Protein 2QG1 (pdb70)

GO terms:
  GO:0005515 protein binding (F, IPI)
  GO:0005737 cytoplasm (C, IDA)
  GO:0016327 apicolateral plasma membrane (C, IDA)

Secondary structure (DSSP, 8-state):
-EEEEEEE--TTS--SEEEE--SSS-S-EEEEE-TTSHHHHHT---TTPEEEEETTEE-TT--HHHHHHHHHH--SEEEEEEE------

Organism: Homo sapiens (NCBI:txid9606)

Radius of gyration: 12.21 Å; Cα contacts (8 Å, |Δi|>4): 203; chains: 1; bounding box: 31×25×30 Å

InterPro domains:
  IPR001478 PDZ domain [PF00595] (142-220)
  IPR001478 PDZ domain [PF00595] (263-333)
  IPR001478 PDZ domain [PF00595] (379-459)
  IPR001478 PDZ domain [PF00595] (560-629)
  IPR001478 PDZ domain [PF00595] (701-783)
  IPR001478 PDZ domain [PF00595] (1009-1076)
  IPR001478 PDZ domain [PF00595] (1156-1235)
  IPR001478 PDZ domain [PF00595] (1351-1427)
  IPR001478 PDZ domain [PF00595] (1486-1560)
  IPR001478 PDZ domain [PF00595] (1630-1708)
  IPR001478 PDZ domain [PF00595] (1726-1803)
  IPR001478 PDZ domain [PF00595] (1863-1944)
  IPR001478 PDZ domain [PF00595] (1988-2068)
  IPR001478 PDZ domain [PS50106] (137-224)
  IPR001478 PDZ domain [PS50106] (257-337)
  IPR001478 PDZ domain [PS50106] (377-463)
  IPR001478 PDZ domain [PS50106] (553-634)
  IPR001478 PDZ domain [PS50106] (700-776)
  IPR001478 PDZ domain [PS50106] (1008-1076)
  IPR001478 PDZ domain [PS50106] (1151-1239)

Solvent-accessible surface area: 5502 Å² total; per-residue (Å²): 133,88,61,83,0,31,2,74,33,124,134,95,58,49,13,14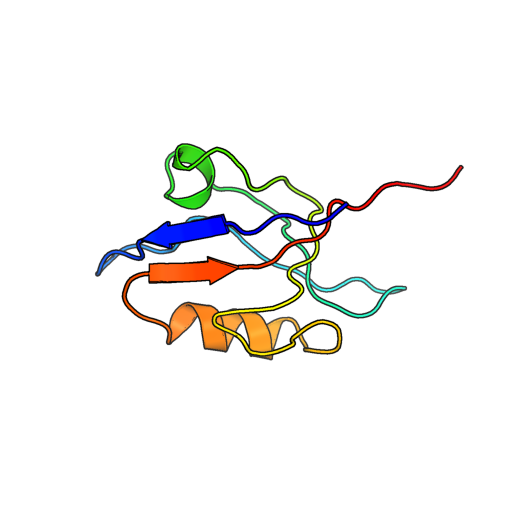,32,47,19,64,27,90,216,134,84,84,7,0,7,2,45,73,37,77,118,72,19,39,1,62,86,50,61,102,12,106,138,29,3,23,0,28,52,2,77,59,101,80,8,119,125,28,80,80,93,51,1,28,51,52,11,166,105,16,154,40,77,0,51,0,39,0,7,70,77,90,122,212,196

CATH classification: 2.30.42.10

Nearest PDB structures (foldseek):
  2qg1-assembly1_A  TM=1.011E+00 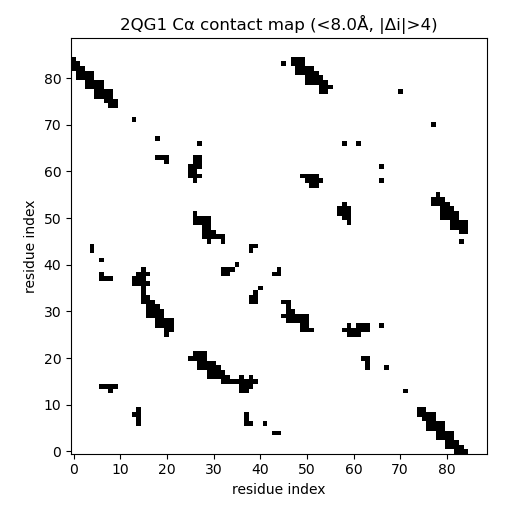 e=9.650E-17  Homo sapiens
  6ird-assembly1_C  TM=9.613E-01  e=6.323E-11  Homo sapiens
  5e1y-assembly1_A  TM=9.464E-01  e=3.951E-08  Homo sapiens
  3vqg-assembly1_A  TM=9.442E-01  e=1.112E-07  Mus musculus
  6bjo-assembly1_B  TM=9.139E-01  e=5.869E-06  Homo sapiens

Structure (mmCIF, N/CA/C/O backbone):
data_2QG1
#
_entry.id   2QG1
#
_cell.length_a   33.409
_cell.length_b   36.919
_cell.length_c   63.609
_cell.angle_alpha   90.00
_cell.angle_beta   90.00
_cell.angle_gamma   90.00
#
_symmetry.space_group_name_H-M   'P 21 21 21'
#
loop_
_entity.id
_entity.type
_entity.pdbx_description
1 polymer 'Multiple PDZ domain protein'
2 non-polymer 1,2-ETHANEDIOL
3 water water
#
loop_
_atom_site.group_PDB
_atom_site.id
_atom_site.type_symbol
_atom_site.label_atom_id
_atom_site.label_alt_id
_atom_site.label_comp_id
_atom_site.label_asym_id
_atom_site.label_entity_id
_atom_site.label_seq_id
_atom_site.pdbx_PDB_ins_code
_atom_site.Cartn_x
_atom_site.Cartn_y
_atom_site.Cartn_z
_atom_site.occupancy
_atom_site.B_iso_or_equiv
_atom_site.auth_seq_id
_atom_site.auth_comp_id
_atom_site.auth_asym_id
_atom_site.auth_atom_id
_atom_site.pdbx_PDB_model_num
ATOM 1 N N . ASP A 1 4 ? 9.450 30.243 20.734 1.00 23.24 1722 ASP A N 1
ATOM 2 C CA . ASP A 1 4 ? 9.088 30.605 19.314 1.00 22.80 1722 ASP A CA 1
ATOM 3 C C . ASP A 1 4 ? 8.328 29.474 18.627 1.00 18.17 1722 ASP A C 1
ATOM 4 O O . ASP A 1 4 ? 8.910 28.482 18.254 1.00 23.96 1722 ASP A O 1
ATOM 9 N N . THR A 1 5 ? 7.058 29.710 18.374 1.00 21.57 1723 THR A N 1
ATOM 10 C CA . THR A 1 5 ? 6.095 28.678 18.059 1.00 16.85 1723 THR A CA 1
ATOM 11 C C . THR A 1 5 ? 5.320 29.093 16.814 1.00 17.82 1723 THR A C 1
ATOM 12 O O . THR A 1 5 ? 4.950 30.279 16.662 1.00 18.10 1723 THR A O 1
ATOM 16 N N . LEU A 1 6 ? 5.031 28.123 15.952 1.00 14.75 1724 LEU A N 1
ATOM 17 C CA . LEU A 1 6 ? 4.406 28.392 14.659 1.00 13.93 1724 LEU A CA 1
ATOM 18 C C . LEU A 1 6 ? 3.434 27.263 14.328 1.00 13.24 1724 LEU A C 1
ATOM 19 O O . LEU A 1 6 ? 3.684 26.119 14.681 1.00 15.82 1724 LEU A O 1
ATOM 24 N N . THR A 1 7 ? 2.342 27.586 13.652 1.00 14.37 1725 THR A N 1
ATOM 25 C CA . THR A 1 7 ? 1.483 26.550 13.085 1.00 11.56 1725 THR A CA 1
ATOM 26 C C . THR A 1 7 ? 1.826 26.359 11.617 1.00 15.27 1725 THR A C 1
ATOM 27 O O . THR A 1 7 ? 2.059 27.339 10.886 1.00 17.78 1725 THR A O 1
ATOM 31 N N . ILE A 1 8 ? 1.884 25.100 11.187 1.00 14.96 1726 ILE A N 1
ATOM 32 C CA . ILE A 1 8 ? 2.220 24.768 9.801 1.00 17.09 1726 ILE A CA 1
ATOM 33 C C . ILE A 1 8 ? 1.248 23.712 9.286 1.00 13.95 1726 ILE A C 1
ATOM 34 O O . ILE A 1 8 ? 1.079 22.702 9.923 1.00 19.99 1726 ILE A O 1
ATOM 39 N N . GLY A 1 9 ? 0.637 23.948 8.123 1.00 17.90 1727 GLY A N 1
ATOM 40 C CA . GLY A 1 9 ? -0.308 23.005 7.531 1.00 16.41 1727 GLY A CA 1
ATOM 41 C C . GLY A 1 9 ? 0.267 22.407 6.248 1.00 21.94 1727 GLY A C 1
ATOM 42 O O . GLY A 1 9 ? 0.504 23.130 5.273 1.00 26.76 1727 GLY A O 1
ATOM 43 N N . LEU A 1 10 ? 0.507 21.089 6.247 1.00 19.74 1728 LEU A N 1
ATOM 44 C CA . LEU A 1 10 ? 1.048 20.398 5.075 1.00 16.50 1728 LEU A CA 1
ATOM 45 C C . LEU A 1 10 ? -0.025 19.509 4.514 1.00 19.07 1728 LEU A C 1
ATOM 46 O O . LEU A 1 10 ? -0.630 18.752 5.250 1.00 23.16 1728 LEU A O 1
ATOM 51 N N . GLN A 1 11 ? -0.273 19.625 3.214 1.00 23.30 1729 GLN A N 1
ATOM 52 C CA . GLN A 1 11 ? -1.263 18.786 2.548 1.00 24.03 1729 GLN A CA 1
ATOM 53 C C . GLN A 1 11 ? -0.560 17.520 2.138 1.00 24.43 1729 GLN A C 1
ATOM 54 O O . GLN A 1 11 ? 0.291 17.530 1.226 1.00 28.19 1729 GLN A O 1
ATOM 58 N N . LYS A 1 12 ? -0.873 16.440 2.843 1.00 21.76 1730 LYS A N 1
ATOM 59 C CA . LYS A 1 12 ? -0.353 15.131 2.512 1.00 22.05 1730 LYS A CA 1
ATOM 60 C C . LYS A 1 12 ? -1.073 14.626 1.278 1.00 23.44 1730 LYS A C 1
ATOM 61 O O . LYS A 1 12 ? -2.307 14.707 1.204 1.00 23.56 1730 LYS A O 1
ATOM 67 N N . LYS A 1 13 ? -0.299 14.080 0.347 1.00 22.72 1731 LYS A N 1
ATOM 68 C CA A LYS A 1 13 ? -0.803 13.577 -0.937 0.70 24.06 1731 LYS A CA 1
ATOM 69 C CA B LYS A 1 13 ? -0.840 13.566 -0.909 0.30 23.60 1731 LYS A CA 1
ATOM 70 C C . LYS A 1 13 ? -0.612 12.063 -0.989 1.00 23.08 1731 LYS A C 1
ATOM 71 O O . LYS A 1 13 ? 0.417 11.572 -0.556 1.00 25.41 1731 LYS A O 1
ATOM 82 N N . PRO A 1 14 ? -1.590 11.324 -1.542 1.00 21.23 1732 PRO A N 1
ATOM 83 C CA . PRO A 1 14 ? -1.396 9.887 -1.697 1.00 23.73 1732 PRO A CA 1
ATOM 84 C C . PRO A 1 14 ? -0.159 9.520 -2.535 1.00 17.87 1732 PRO A C 1
ATOM 85 O O . PRO A 1 14 ? 0.169 10.220 -3.487 1.00 27.67 1732 PRO A O 1
ATOM 89 N N . GLY A 1 15 ? 0.528 8.457 -2.125 1.00 23.32 1733 GLY A N 1
ATOM 90 C CA . GLY A 1 15 ? 1.719 7.936 -2.795 1.00 25.60 1733 GLY A CA 1
ATOM 91 C C . GLY A 1 15 ? 3.028 8.634 -2.513 1.00 25.41 1733 GLY A C 1
ATOM 92 O O . GLY A 1 15 ? 4.065 8.248 -3.061 1.00 31.29 1733 GLY A O 1
ATOM 93 N N . LYS A 1 16 ? 2.984 9.670 -1.677 1.00 25.91 1734 LYS A N 1
ATOM 94 C CA . LYS A 1 16 ? 4.151 10.488 -1.339 1.00 29.99 1734 LYS A CA 1
ATOM 95 C C . LYS A 1 16 ? 4.134 10.768 0.146 1.00 27.51 1734 LYS A C 1
ATOM 96 O O . LYS A 1 16 ? 3.077 10.741 0.782 1.00 25.51 1734 LYS A O 1
ATOM 98 N N . GLY A 1 17 ? 5.311 11.051 0.691 1.00 26.60 1735 GLY A N 1
ATOM 99 C CA . GLY A 1 17 ? 5.425 11.412 2.099 1.00 23.87 1735 GLY A CA 1
ATOM 100 C C . GLY A 1 17 ? 5.299 12.912 2.270 1.00 22.39 1735 GLY A C 1
ATOM 101 O O . GLY A 1 17 ? 5.194 13.668 1.289 1.00 25.38 1735 GLY A O 1
ATOM 102 N N . LEU A 1 18 ? 5.341 13.352 3.521 1.00 22.05 1736 LEU A N 1
ATOM 103 C CA . LEU A 1 18 ? 5.431 14.779 3.798 1.00 19.72 1736 LEU A CA 1
ATOM 104 C C . LEU A 1 18 ? 6.805 15.391 3.453 1.00 18.47 1736 LEU A C 1
ATOM 105 O O . LEU A 1 18 ? 6.943 16.620 3.466 1.00 20.31 1736 LEU A O 1
ATOM 110 N N . GLY A 1 19 ? 7.828 14.557 3.232 1.00 18.60 1737 GLY A N 1
ATOM 111 C CA . GLY A 1 19 ? 9.162 15.047 2.899 1.00 21.11 1737 GLY A CA 1
ATOM 112 C C . GLY A 1 19 ? 10.003 15.529 4.064 1.00 19.26 1737 GLY A C 1
ATOM 113 O O . GLY A 1 19 ? 10.723 16.536 3.963 1.00 19.98 1737 GLY A O 1
ATOM 114 N N . LEU A 1 20 ? 9.948 14.815 5.181 1.00 19.23 1738 LEU A N 1
ATOM 115 C CA . LEU A 1 20 ? 10.812 15.178 6.321 1.00 16.55 1738 LEU A CA 1
ATOM 116 C C . LEU A 1 20 ? 11.112 13.938 7.097 1.00 16.79 1738 LEU A C 1
ATOM 117 O O . LEU A 1 20 ? 10.395 12.942 6.960 1.00 17.30 1738 LEU A O 1
ATOM 122 N N . SER A 1 21 ? 12.203 13.973 7.865 1.00 15.99 1739 SER A N 1
ATOM 123 C CA . SER A 1 21 ? 12.408 12.964 8.846 1.00 14.10 1739 SER A CA 1
ATOM 124 C C . SER A 1 21 ? 12.414 13.595 10.191 1.00 13.02 1739 SER A C 1
ATOM 125 O O . SER A 1 21 ? 12.709 14.787 10.338 1.00 16.42 1739 SER A O 1
ATOM 128 N N . ILE A 1 22 ? 12.167 12.754 11.164 1.00 11.35 1740 ILE A N 1
ATOM 129 C CA . ILE A 1 22 ? 12.093 13.143 12.553 1.00 9.75 1740 ILE A CA 1
ATOM 130 C C . ILE A 1 22 ? 12.929 12.219 13.422 1.00 12.46 1740 ILE A C 1
ATOM 131 O O . ILE A 1 22 ? 13.146 11.051 13.064 1.00 12.86 1740 ILE A O 1
ATOM 136 N N . VAL A 1 23 ? 13.404 12.754 14.562 1.00 11.80 1741 VAL A N 1
ATOM 137 C CA . VAL A 1 23 ? 14.311 12.028 15.448 1.00 11.14 1741 VAL A CA 1
ATOM 138 C C . VAL A 1 23 ? 14.134 12.503 16.877 1.00 11.94 1741 VAL A C 1
ATOM 139 O O . VAL A 1 23 ? 13.736 13.638 17.129 1.00 13.98 1741 VAL A O 1
ATOM 143 N N . GLY A 1 24 ? 14.380 11.605 1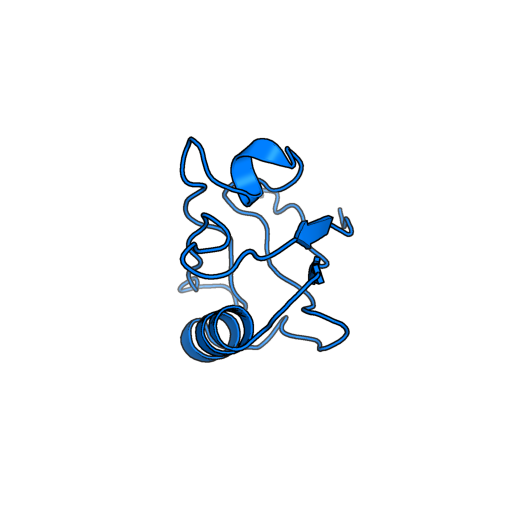7.807 1.00 12.04 1742 GLY A N 1
ATOM 144 C CA . GLY A 1 24 ? 14.536 11.945 19.234 1.00 12.09 1742 GLY A CA 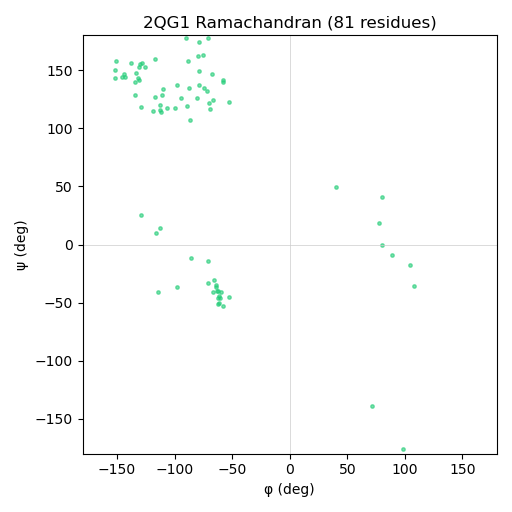1
ATOM 145 C C . GLY A 1 24 ? 15.914 12.507 19.536 1.00 15.58 1742 GLY A C 1
ATOM 146 O O . GLY A 1 24 ? 16.750 12.587 18.667 1.00 15.52 1742 GLY A O 1
ATOM 147 N N . LYS A 1 25 ? 16.124 12.948 20.773 1.00 15.75 1743 LYS A N 1
ATOM 148 C CA . LYS A 1 25 ? 17.428 13.400 21.262 1.00 16.83 1743 LYS A CA 1
ATOM 149 C C . LYS A 1 25 ? 17.769 12.631 22.521 1.00 13.74 1743 LYS A C 1
ATOM 150 O O . LYS A 1 25 ? 16.865 12.207 23.237 1.00 18.02 1743 LYS A O 1
ATOM 156 N N . ARG A 1 26 ? 19.068 12.472 22.789 1.00 18.53 1744 ARG A N 1
ATOM 157 C CA . ARG A 1 26 ? 19.520 11.764 23.977 1.00 16.46 1744 ARG A CA 1
ATOM 158 C C . ARG A 1 26 ? 19.291 12.524 25.281 1.00 19.26 1744 ARG A C 1
ATOM 159 O O . ARG A 1 26 ? 19.061 11.910 26.337 1.00 24.60 1744 ARG A O 1
ATOM 167 N N . ASN A 1 27 ? 19.374 13.850 25.235 1.00 19.34 1745 ASN A N 1
ATOM 168 C CA . ASN A 1 27 ? 19.318 14.671 26.464 1.00 21.28 1745 ASN A CA 1
ATOM 169 C C . ASN A 1 27 ? 18.112 15.616 26.547 1.00 25.44 1745 ASN A C 1
ATOM 170 O O . ASN A 1 27 ? 18.051 16.469 27.430 1.00 21.66 1745 ASN A O 1
ATOM 175 N N . ASP A 1 28 ? 17.148 15.466 25.646 1.00 20.34 1746 ASP A N 1
ATOM 176 C CA . ASP A 1 28 ? 15.910 16.222 25.723 1.00 20.07 1746 ASP A CA 1
ATOM 177 C C . ASP A 1 28 ? 14.789 15.328 25.213 1.00 21.81 1746 ASP A C 1
ATOM 178 O O . ASP A 1 28 ? 14.985 14.574 24.262 1.00 25.94 1746 ASP A O 1
ATOM 183 N N . THR A 1 29 ? 13.615 15.445 25.820 1.00 18.15 1747 THR A N 1
ATOM 184 C CA . THR A 1 29 ? 12.414 14.726 25.415 1.00 25.03 1747 THR A CA 1
ATOM 185 C C . THR A 1 29 ? 11.836 15.355 24.156 1.00 18.28 1747 THR A C 1
ATOM 186 O O . THR A 1 29 ? 12.185 16.492 23.826 1.00 21.06 1747 THR A O 1
ATOM 190 N N . GLY A 1 30 ? 10.957 14.622 23.479 1.00 19.04 1748 GLY A N 1
ATOM 191 C CA . GLY A 1 30 ? 10.350 15.118 22.248 1.00 19.99 1748 GLY A CA 1
ATOM 192 C C . GLY A 1 30 ? 10.973 14.622 20.957 1.00 14.35 1748 GLY A C 1
ATOM 193 O O . GLY A 1 30 ? 11.915 13.831 20.950 1.00 16.50 1748 GLY A O 1
ATOM 194 N N . VAL A 1 31 ? 10.459 15.149 19.858 1.00 12.37 1749 VAL A N 1
ATOM 195 C CA . VAL A 1 31 ? 10.752 14.695 18.509 1.00 11.06 1749 VAL A CA 1
ATOM 196 C C . VAL A 1 31 ? 10.999 15.940 17.703 1.00 12.46 1749 VAL A C 1
ATOM 197 O O . VAL A 1 31 ? 10.279 16.938 17.873 1.00 13.00 1749 VAL A O 1
ATOM 201 N N . PHE A 1 32 ? 12.003 15.857 16.829 1.00 12.59 1750 PHE A N 1
ATOM 202 C CA . PHE A 1 32 ? 12.575 17.007 16.163 1.00 8.54 1750 PHE A CA 1
ATOM 203 C C . PHE A 1 32 ? 12.730 16.717 14.699 1.00 9.93 1750 PHE A C 1
ATOM 204 O O . PHE A 1 32 ? 12.998 15.567 14.278 1.00 12.96 1750 PHE A O 1
ATOM 212 N N . VAL A 1 33 ? 12.591 17.776 13.910 1.00 11.41 1751 VAL A N 1
ATOM 213 C CA . VAL A 1 33 ? 12.835 17.674 12.475 1.00 11.77 1751 VAL A CA 1
ATOM 214 C C . VAL A 1 33 ? 14.341 17.473 12.208 1.00 15.43 1751 VAL A C 1
ATOM 215 O O . VAL A 1 33 ? 15.149 18.317 12.560 1.00 17.73 1751 VAL A O 1
ATOM 219 N N . SER A 1 34 ? 14.715 16.372 11.540 1.00 18.48 1752 SER A N 1
ATOM 220 C CA A SER A 1 34 ? 16.138 16.137 11.272 0.50 18.17 1752 SER A CA 1
ATOM 221 C CA B SER A 1 34 ? 16.108 16.008 11.243 0.50 15.22 1752 SER A CA 1
ATOM 222 C C . SER A 1 34 ? 16.566 16.341 9.830 1.00 21.07 1752 SER A C 1
ATOM 223 O O . SER A 1 34 ? 17.715 16.732 9.589 1.00 25.58 1752 SER A O 1
ATOM 228 N N . ASP A 1 35 ? 15.683 16.087 8.886 1.00 19.89 1753 ASP A N 1
ATOM 229 C CA . ASP A 1 35 ? 15.951 16.329 7.482 1.00 18.71 1753 ASP A CA 1
ATOM 230 C C . ASP A 1 35 ? 14.679 16.829 6.835 1.00 17.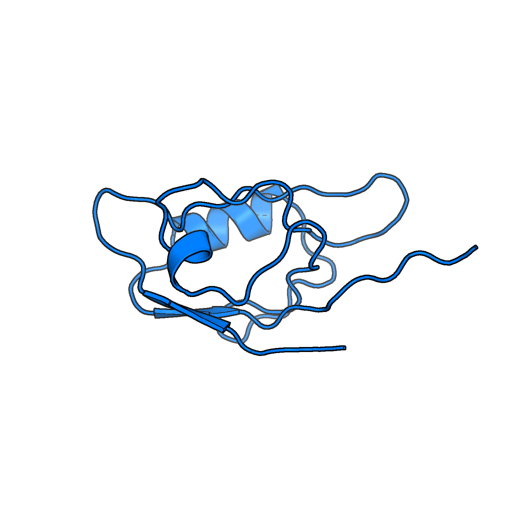00 1753 ASP A C 1
ATOM 231 O O . ASP A 1 35 ? 13.592 16.377 7.155 1.00 18.02 1753 ASP A O 1
ATOM 236 N N . ILE A 1 36 ? 14.858 17.744 5.888 1.00 22.03 1754 ILE A N 1
ATOM 237 C CA . ILE A 1 36 ? 13.790 18.184 5.015 1.00 17.86 1754 ILE A CA 1
ATOM 238 C C . ILE A 1 36 ? 14.219 17.835 3.626 1.00 21.62 1754 ILE A C 1
ATOM 239 O O . ILE A 1 36 ? 15.231 18.337 3.144 1.00 23.96 1754 ILE A O 1
ATOM 244 N N . VAL A 1 37 ? 13.475 16.930 3.014 1.00 22.16 1755 VAL A N 1
ATOM 245 C CA . VAL A 1 37 ? 13.822 16.404 1.706 1.00 22.57 1755 VAL A CA 1
ATOM 246 C C . VAL A 1 37 ? 13.636 17.510 0.668 1.00 24.18 1755 VAL A C 1
ATOM 247 O O . VAL A 1 37 ? 12.543 18.041 0.527 1.00 25.89 1755 VAL A O 1
ATOM 251 N N . LYS A 1 38 ? 14.729 17.912 0.025 1.00 30.04 1756 LYS A N 1
ATOM 252 C CA . LYS A 1 38 ? 14.674 18.841 -1.110 1.00 35.19 1756 LYS A CA 1
ATOM 253 C C . LYS A 1 38 ? 13.692 18.324 -2.149 1.00 34.18 1756 LYS A C 1
ATOM 254 O O . LYS A 1 38 ? 13.845 17.201 -2.641 1.00 37.57 1756 LYS A O 1
ATOM 257 N N . GLY A 1 39 ? 12.690 19.133 -2.486 1.00 33.35 1757 GLY A N 1
ATOM 258 C CA . GLY A 1 39 ? 11.652 18.724 -3.428 1.00 28.18 1757 GLY A CA 1
ATOM 259 C C . GLY A 1 39 ? 10.301 18.464 -2.768 1.00 37.22 1757 GLY A C 1
ATOM 260 O O . GLY A 1 39 ? 9.244 18.779 -3.330 1.00 40.78 1757 GLY A O 1
ATOM 261 N N . GLY A 1 40 ? 10.336 17.922 -1.551 1.00 34.06 1758 GLY A N 1
ATOM 262 C CA . GLY A 1 40 ? 9.134 17.476 -0.869 1.00 31.98 1758 GLY A CA 1
ATOM 263 C C . GLY A 1 40 ? 8.197 18.560 -0.375 1.00 24.16 1758 GLY A C 1
ATOM 264 O O . GLY A 1 40 ? 8.459 19.756 -0.515 1.00 29.29 1758 GLY A O 1
ATOM 265 N N . ILE A 1 41 ? 7.086 18.112 0.200 1.00 22.76 1759 ILE A N 1
ATOM 266 C CA . ILE A 1 41 ? 6.005 18.974 0.693 1.00 23.66 1759 ILE A CA 1
ATOM 267 C C . ILE A 1 41 ? 6.468 19.946 1.803 1.00 22.12 1759 ILE A C 1
ATOM 268 O O . ILE A 1 41 ? 6.134 21.145 1.785 1.00 25.78 1759 ILE A O 1
ATOM 273 N N . ALA A 1 42 ? 7.220 19.431 2.767 1.00 21.29 1760 ALA A N 1
ATOM 274 C CA . ALA A 1 42 ? 7.723 20.258 3.855 1.00 20.94 1760 ALA A CA 1
ATOM 275 C C . ALA A 1 42 ? 8.629 21.369 3.335 1.00 24.68 1760 ALA A C 1
ATOM 276 O O . ALA A 1 42 ? 8.511 22.516 3.774 1.00 27.09 1760 ALA A O 1
ATOM 278 N N . ASP A 1 43 ? 9.518 21.003 2.410 1.00 22.23 1761 ASP A N 1
ATOM 279 C CA . ASP A 1 43 ? 10.436 21.942 1.723 1.00 24.92 1761 ASP A CA 1
ATOM 280 C C . ASP A 1 43 ? 9.660 23.044 1.008 1.00 29.57 1761 ASP A C 1
ATOM 281 O O . ASP A 1 43 ? 9.906 24.235 1.228 1.00 30.56 1761 ASP A O 1
ATOM 286 N N . ALA A 1 44 ? 8.706 22.639 0.178 1.00 26.89 1762 ALA A N 1
ATOM 287 C CA . ALA A 1 44 ? 7.930 23.581 -0.624 1.00 27.86 1762 ALA A CA 1
ATOM 288 C C . ALA A 1 44 ? 7.062 24.539 0.203 1.00 25.27 1762 ALA A C 1
ATOM 289 O O . ALA A 1 44 ? 6.912 25.711 -0.147 1.00 29.30 1762 ALA A O 1
ATOM 291 N N . ASP A 1 45 ? 6.523 24.066 1.322 1.00 21.61 1763 ASP A N 1
ATOM 292 C CA . ASP A 1 45 ? 5.683 24.904 2.163 1.00 22.17 1763 ASP A CA 1
ATOM 293 C C . ASP A 1 45 ? 6.512 26.041 2.767 1.00 27.77 1763 ASP A C 1
ATOM 294 O O . ASP A 1 45 ? 5.990 27.120 3.069 1.00 25.80 1763 ASP A O 1
ATOM 299 N N . GLY A 1 46 ? 7.793 25.758 2.984 1.00 24.94 1764 GLY A N 1
ATOM 300 C CA . GLY A 1 46 ? 8.764 26.792 3.299 1.00 26.88 1764 GLY A CA 1
ATOM 301 C C . 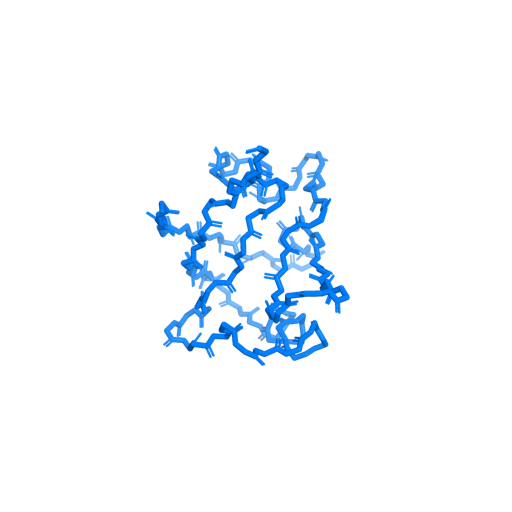GLY A 1 46 ? 8.785 27.355 4.707 1.00 27.93 1764 GLY A C 1
ATOM 302 O O . GLY A 1 46 ? 9.325 28.434 4.911 1.00 26.85 1764 GLY A O 1
ATOM 303 N N . ARG A 1 47 ? 8.206 26.649 5.680 1.00 24.99 1765 ARG A N 1
ATOM 304 C CA . ARG A 1 47 ? 8.156 27.151 7.042 1.00 19.27 1765 ARG A CA 1
ATOM 305 C C . ARG A 1 47 ? 8.974 26.289 7.989 1.00 22.33 1765 ARG A C 1
ATOM 306 O O . ARG A 1 47 ? 9.652 26.827 8.861 1.00 20.68 1765 ARG A O 1
ATOM 314 N N . LEU A 1 48 ? 8.912 24.969 7.823 1.00 20.08 1766 LEU A N 1
ATOM 315 C CA . LEU A 1 48 ? 9.603 24.047 8.726 1.00 15.96 1766 LEU A CA 1
ATOM 316 C C . LEU A 1 48 ? 11.123 24.173 8.565 1.00 18.04 1766 LEU A C 1
ATOM 317 O O . LEU A 1 48 ? 11.581 24.449 7.474 1.00 18.34 1766 LEU A O 1
ATOM 322 N N . MET A 1 49 ? 11.872 23.980 9.656 1.00 18.22 1767 MET A N 1
ATOM 323 C CA . MET A 1 49 ? 13.340 24.035 9.672 1.00 16.21 1767 MET A CA 1
ATOM 324 C C . MET A 1 49 ? 13.914 22.829 10.385 1.00 15.00 1767 MET A C 1
ATOM 325 O O . MET A 1 49 ? 13.353 22.351 11.381 1.00 16.45 1767 MET A O 1
ATOM 330 N N . GLN A 1 50 ? 15.025 22.328 9.889 1.00 18.25 1768 GLN A N 1
ATOM 331 C CA A GLN A 1 50 ? 15.809 21.333 10.602 0.50 16.40 1768 GLN A CA 1
ATOM 332 C CA B GLN A 1 50 ? 15.745 21.309 10.613 0.50 1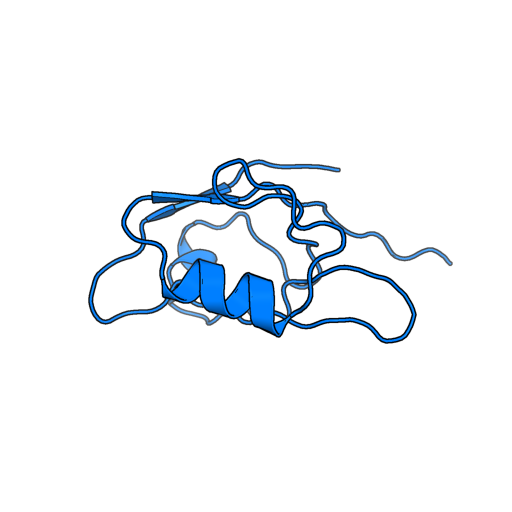9.75 1768 GLN A CA 1
ATOM 333 C C . GLN A 1 50 ? 16.066 21.830 12.026 1.00 18.99 1768 GLN A C 1
ATOM 334 O O . GLN A 1 50 ? 16.595 22.954 12.208 1.00 18.40 1768 GLN A O 1
ATOM 345 N N . GLY A 1 51 ? 15.729 20.999 13.013 1.00 15.09 1769 GLY A N 1
ATOM 346 C CA . GLY A 1 51 ? 15.902 21.268 14.446 1.00 12.78 1769 GLY A CA 1
ATOM 347 C C . GLY A 1 51 ? 14.594 21.624 15.156 1.00 12.69 1769 GLY A C 1
ATOM 348 O O . GLY A 1 51 ? 14.524 21.601 16.378 1.00 13.47 1769 GLY A O 1
ATOM 349 N N . ASP A 1 52 ? 13.565 21.995 14.405 1.00 13.08 1770 ASP A N 1
ATOM 350 C CA . ASP A 1 52 ? 12.287 22.342 14.991 1.00 14.60 1770 ASP A CA 1
ATOM 351 C C . ASP A 1 52 ? 11.781 21.149 15.808 1.00 13.60 1770 ASP A C 1
ATOM 352 O O . ASP A 1 52 ? 11.911 19.986 15.373 1.00 13.13 1770 ASP A O 1
ATOM 357 N N . GLN A 1 53 ? 11.201 21.424 16.969 1.00 13.01 1771 GLN A N 1
ATOM 358 C CA . GLN A 1 53 ? 10.445 20.412 17.725 1.00 9.35 1771 GLN A CA 1
ATOM 359 C C . GLN A 1 53 ? 8.989 20.348 17.292 1.00 11.99 1771 GLN A C 1
ATOM 360 O O . GLN A 1 53 ? 8.331 21.399 17.132 1.00 12.81 1771 GLN A O 1
ATOM 366 N N . ILE A 1 54 ? 8.470 19.121 17.107 1.00 10.46 1772 ILE A N 1
ATOM 367 C CA . ILE A 1 54 ? 7.053 18.970 16.738 1.00 11.98 1772 ILE A CA 1
ATOM 368 C C . ILE A 1 54 ? 6.352 18.901 18.078 1.00 12.81 1772 ILE A C 1
ATOM 369 O O . ILE A 1 54 ? 6.602 17.994 18.871 1.00 13.31 1772 ILE A O 1
ATOM 374 N N . LEU A 1 55 ? 5.459 19.869 18.320 1.00 11.76 1773 LEU A N 1
ATOM 375 C CA . LEU A 1 55 ? 4.828 20.013 19.610 1.00 11.94 1773 LEU A CA 1
ATOM 376 C C . LEU A 1 55 ? 3.443 19.378 19.634 1.00 11.08 1773 LEU A C 1
ATOM 377 O O . LEU A 1 55 ? 3.047 18.802 20.610 1.00 11.91 1773 LEU A O 1
ATOM 382 N N . MET A 1 56 ? 2.735 19.487 18.528 1.00 13.60 1774 MET A N 1
ATOM 383 C CA . MET A 1 56 ? 1.357 19.025 18.464 1.00 10.71 1774 MET A CA 1
ATOM 384 C C . MET A 1 56 ? 1.082 18.627 17.020 1.00 9.77 1774 MET A C 1
ATOM 385 O O . MET A 1 56 ? 1.523 19.296 16.080 1.00 12.50 1774 MET A O 1
ATOM 390 N N . VAL A 1 57 ? 0.290 17.549 16.833 1.00 13.20 1775 VAL A N 1
ATOM 391 C CA . VAL A 1 57 ? -0.088 17.109 15.483 1.00 13.08 1775 VAL A CA 1
ATOM 392 C C . VAL A 1 57 ? -1.597 16.945 15.436 1.00 17.22 1775 VAL A C 1
ATOM 393 O O . VAL A 1 57 ? -2.149 16.166 16.200 1.00 14.29 1775 VAL A O 1
ATOM 397 N N . ASN A 1 58 ? -2.247 17.723 14.569 1.00 15.21 1776 ASN A N 1
ATOM 398 C CA . ASN A 1 58 ? -3.723 17.787 14.506 1.00 19.95 1776 ASN A CA 1
ATOM 399 C C . ASN A 1 58 ? -4.383 17.785 15.901 1.00 20.12 1776 ASN A C 1
ATOM 400 O O . ASN A 1 58 ? -5.309 17.014 16.223 1.00 21.18 1776 ASN A O 1
ATOM 405 N N . GLY A 1 59 ? -3.872 18.668 16.748 1.00 15.97 1777 GLY A N 1
ATOM 406 C CA . GLY A 1 59 ? -4.456 18.889 18.029 1.00 18.48 1777 GLY A CA 1
ATOM 407 C C . GLY A 1 59 ? -3.970 18.011 19.138 1.00 14.77 1777 GLY A C 1
ATOM 408 O O . GLY A 1 59 ? -4.279 18.283 20.274 1.00 19.18 1777 GLY A O 1
ATOM 409 N N . GLU A 1 60 ? -3.181 16.973 18.822 1.00 14.16 1778 GLU A N 1
ATOM 410 C CA . GLU A 1 60 ? -2.659 16.081 19.842 1.00 15.06 1778 GLU A CA 1
ATOM 411 C C . GLU A 1 60 ? -1.295 16.527 20.264 1.00 12.67 1778 GLU A C 1
ATOM 412 O O . GLU A 1 60 ? -0.368 16.621 19.438 1.00 15.44 1778 GLU A O 1
ATOM 418 N N . ASP A 1 61 ? -1.167 16.711 21.575 1.00 12.90 1779 ASP A N 1
ATOM 419 C CA . ASP A 1 61 ? 0.090 17.062 22.206 1.00 14.43 1779 ASP A CA 1
ATOM 420 C C . ASP A 1 61 ? 1.088 15.876 22.057 1.00 16.54 1779 ASP A C 1
ATOM 421 O O . ASP A 1 61 ? 0.804 14.756 22.461 1.00 17.77 1779 ASP A O 1
ATOM 426 N N . VAL A 1 62 ? 2.247 16.157 21.485 1.00 12.78 1780 VAL A N 1
ATOM 427 C CA . VAL A 1 62 ? 3.273 15.149 21.340 1.00 10.08 1780 VAL A CA 1
ATOM 428 C C . VAL A 1 62 ? 4.624 15.634 21.860 1.00 15.72 1780 VAL A C 1
ATOM 429 O O . VAL A 1 62 ? 5.663 15.059 21.520 1.00 15.18 1780 VAL A O 1
ATOM 433 N N . ARG A 1 63 ? 4.598 16.595 22.788 1.00 14.25 1781 ARG A N 1
ATOM 434 C CA A ARG A 1 63 ? 5.848 17.117 23.350 0.50 19.45 1781 ARG A CA 1
ATOM 435 C CA B ARG A 1 63 ? 5.835 17.122 23.397 0.50 17.63 1781 ARG A CA 1
ATOM 436 C C . ARG A 1 63 ? 6.662 16.054 24.102 1.00 17.39 1781 ARG A C 1
ATOM 437 O O . ARG A 1 63 ? 7.888 16.133 24.127 1.00 23.00 1781 ARG A O 1
ATOM 452 N N . ASN A 1 64 ? 5.977 15.047 24.661 1.00 21.17 1782 ASN A N 1
ATOM 453 C CA . ASN A 1 64 ? 6.638 13.962 25.407 1.00 21.52 1782 ASN A CA 1
ATOM 454 C C . ASN A 1 64 ? 6.532 12.615 24.687 1.00 18.89 1782 ASN A C 1
ATOM 455 O O . ASN A 1 64 ? 6.889 11.577 25.259 1.00 23.42 1782 ASN A O 1
ATOM 460 N N . ALA A 1 65 ? 6.139 12.640 23.406 1.00 15.69 1783 ALA A N 1
ATOM 461 C CA . ALA A 1 65 ? 5.965 11.439 22.610 1.00 17.04 1783 ALA A CA 1
ATOM 462 C C . ALA A 1 65 ? 7.292 10.913 22.085 1.00 15.40 1783 ALA A C 1
ATOM 463 O O . ALA A 1 65 ? 8.323 11.625 22.084 1.00 16.30 1783 ALA A O 1
ATOM 465 N N . THR A 1 66 ? 7.270 9.645 21.679 1.00 15.22 1784 THR A N 1
ATOM 466 C CA . THR A 1 66 ? 8.449 9.004 21.100 1.00 14.84 1784 THR A CA 1
ATOM 467 C C . THR A 1 66 ? 8.508 9.219 19.616 1.00 15.41 1784 THR A C 1
ATOM 468 O O . THR A 1 66 ? 7.484 9.479 18.983 1.00 13.24 1784 THR A O 1
ATOM 472 N N . GLN A 1 67 ? 9.726 9.088 19.086 1.00 13.56 1785 GLN A N 1
ATOM 473 C CA . GLN A 1 67 ? 9.950 9.166 17.662 1.00 12.69 1785 GLN A CA 1
ATOM 474 C C . GLN A 1 67 ? 9.025 8.202 16.895 1.00 13.11 1785 GLN A C 1
ATOM 475 O O . GLN A 1 67 ? 8.416 8.571 15.868 1.00 13.12 1785 GLN A O 1
ATOM 481 N N . GLU A 1 68 ? 8.913 6.974 17.390 1.00 14.81 1786 GLU A N 1
ATOM 482 C CA . GLU A 1 68 ? 8.116 5.969 16.691 1.00 14.98 1786 GLU A CA 1
ATOM 483 C C . GLU A 1 68 ? 6.650 6.337 16.711 1.00 14.30 1786 GLU A C 1
ATOM 484 O O . GLU A 1 68 ? 5.948 6.096 15.738 1.00 16.17 1786 GLU A O 1
ATOM 487 N N . ALA A 1 69 ? 6.170 6.839 17.847 1.00 13.47 1787 ALA A N 1
ATOM 488 C CA . ALA A 1 69 ? 4.778 7.264 17.954 1.00 11.19 1787 ALA A CA 1
ATOM 489 C C . ALA A 1 69 ? 4.424 8.412 17.015 1.00 11.96 1787 ALA A C 1
ATOM 490 O O . ALA A 1 69 ? 3.438 8.351 16.293 1.00 16.04 1787 ALA A O 1
ATOM 492 N N . VAL A 1 70 ? 5.215 9.478 17.045 1.00 12.27 1788 VAL A N 1
ATOM 493 C CA . VAL A 1 70 ? 4.970 10.607 16.096 1.00 12.94 1788 VAL A CA 1
ATOM 494 C C . VAL A 1 70 ? 5.138 10.173 14.661 1.00 12.30 1788 VAL A C 1
ATOM 495 O O . VAL A 1 70 ? 4.318 10.549 13.823 1.00 15.38 1788 VAL A O 1
ATOM 499 N N . ALA A 1 71 ? 6.142 9.336 14.363 1.00 11.71 1789 ALA A N 1
ATOM 500 C CA . ALA A 1 71 ? 6.294 8.901 12.972 1.00 11.97 1789 ALA A CA 1
ATOM 501 C C . ALA A 1 71 ? 5.046 8.104 12.503 1.00 13.64 1789 ALA A C 1
ATOM 502 O O . ALA A 1 71 ? 4.517 8.315 11.425 1.00 16.49 1789 ALA A O 1
ATOM 504 N N . ALA A 1 72 ? 4.586 7.172 13.325 1.00 12.66 1790 ALA A N 1
ATOM 505 C CA . ALA A 1 72 ? 3.400 6.376 13.005 1.00 12.05 1790 ALA A CA 1
ATOM 506 C C . ALA A 1 72 ? 2.157 7.242 12.807 1.00 14.11 1790 ALA A C 1
ATOM 507 O O . ALA A 1 72 ? 1.367 7.026 11.899 1.00 15.62 1790 ALA A O 1
ATOM 509 N N . LEU A 1 73 ? 2.002 8.235 13.647 1.00 12.56 1791 LEU A N 1
ATOM 510 C CA . LEU A 1 73 ? 0.893 9.148 13.578 1.00 11.86 1791 LEU A CA 1
ATOM 511 C C . LEU A 1 73 ? 0.926 9.865 12.247 1.00 14.09 1791 LEU A C 1
ATOM 512 O O . LEU A 1 73 ? -0.081 10.003 11.594 1.00 13.78 1791 LEU A O 1
ATOM 517 N N . LEU A 1 74 ? 2.081 10.414 11.908 1.00 12.52 1792 LEU A N 1
ATOM 518 C CA . LEU A 1 74 ? 2.217 11.154 10.654 1.00 13.66 1792 LEU A CA 1
ATOM 519 C C . LEU A 1 74 ? 1.973 10.255 9.458 1.00 13.31 1792 LEU A C 1
ATOM 520 O O . LEU A 1 74 ? 1.360 10.671 8.493 1.00 16.65 1792 LEU A O 1
ATOM 525 N N . LYS A 1 75 ? 2.465 9.029 9.532 1.00 13.86 1793 LYS A N 1
ATOM 526 C CA . LYS A 1 75 ? 2.245 8.057 8.466 1.00 17.02 1793 LYS A CA 1
ATOM 527 C C . LYS A 1 75 ? 0.775 7.683 8.284 1.00 18.18 1793 LYS A C 1
ATOM 528 O O . LYS A 1 75 ? 0.344 7.507 7.169 1.00 20.11 1793 LYS A O 1
ATOM 534 N N . CYS A 1 76 ? 0.015 7.589 9.376 1.00 16.17 1794 CYS A N 1
ATOM 535 C CA . CYS A 1 76 ? -1.408 7.209 9.308 1.00 16.01 1794 CYS A CA 1
ATOM 536 C C . CYS A 1 76 ? -2.340 8.370 9.044 1.00 18.72 1794 CYS A C 1
ATOM 537 O O . CYS A 1 76 ? -3.535 8.166 8.752 1.00 25.09 1794 CYS A O 1
ATOM 540 N N . SER A 1 77 ? -1.816 9.585 9.135 1.00 16.42 1795 SER A N 1
ATOM 541 C CA . SER A 1 77 ? -2.635 10.741 8.886 1.00 15.54 1795 SER A CA 1
ATOM 542 C C . SER A 1 77 ? -2.834 10.981 7.379 1.00 19.83 1795 SER A C 1
ATOM 543 O O . SER A 1 77 ? -1.979 10.679 6.546 1.00 25.29 1795 SER A O 1
ATOM 546 N N . LEU A 1 78 ? -3.996 11.543 7.075 1.00 18.25 1796 LEU A N 1
ATOM 547 C CA . LEU A 1 78 ? -4.455 11.849 5.740 1.00 18.76 1796 LEU A CA 1
ATOM 548 C C . LEU A 1 78 ? -4.933 13.286 5.661 1.00 19.47 1796 LEU A C 1
ATOM 549 O O . LEU A 1 78 ? -5.345 13.893 6.653 1.00 23.03 1796 LEU A O 1
ATOM 554 N N . GLY A 1 79 ? -4.896 13.821 4.459 1.00 22.16 1797 GLY A N 1
ATOM 555 C CA . GLY A 1 79 ? -5.313 15.178 4.207 1.00 20.95 1797 GLY A CA 1
ATOM 556 C C . GLY A 1 79 ? -4.360 16.224 4.748 1.00 22.70 1797 GLY A C 1
ATOM 557 O O . GLY A 1 79 ? -3.129 16.103 4.665 1.00 22.46 1797 GLY A O 1
ATOM 558 N N . THR A 1 80 ? -4.936 17.274 5.312 1.00 23.40 1798 THR A N 1
ATOM 559 C CA . THR A 1 80 ? -4.137 18.368 5.854 1.00 23.23 1798 THR A CA 1
ATOM 560 C C . THR A 1 80 ? -3.639 17.973 7.232 1.00 23.61 1798 THR A C 1
ATOM 561 O O . THR A 1 80 ? -4.394 17.559 8.113 1.00 23.73 1798 THR A O 1
ATOM 565 N N . VAL A 1 81 ? -2.335 18.057 7.396 1.00 17.35 1799 VAL A N 1
ATOM 566 C CA . VAL A 1 81 ? -1.737 17.781 8.675 1.00 16.56 1799 VAL A CA 1
ATOM 567 C C . VAL A 1 81 ? -1.310 19.126 9.233 1.00 16.80 1799 VAL A C 1
ATOM 568 O O . VAL A 1 81 ? -0.487 19.804 8.652 1.00 17.56 1799 VAL A O 1
ATOM 572 N N . THR A 1 82 ? -1.890 19.500 10.364 1.00 17.27 1800 THR A N 1
ATOM 573 C CA . THR A 1 82 ? -1.575 20.746 11.029 1.00 18.15 1800 THR A CA 1
ATOM 574 C C . THR A 1 82 ? -0.610 20.461 12.173 1.00 13.94 1800 THR A C 1
ATOM 575 O O . THR A 1 82 ? -0.919 19.721 13.124 1.00 16.90 1800 THR A O 1
ATOM 579 N N . LEU A 1 83 ? 0.572 21.046 12.055 1.00 16.06 1801 LEU A N 1
ATOM 580 C CA . LEU A 1 83 ? 1.660 20.894 13.018 1.00 17.20 1801 LEU A CA 1
ATOM 581 C C . LEU A 1 83 ? 1.874 22.187 13.779 1.00 12.83 1801 LEU A C 1
ATOM 582 O O . LEU A 1 83 ? 1.910 23.235 13.204 1.00 16.84 1801 LEU A O 1
ATOM 587 N N . GLU A 1 84 ? 2.010 22.086 15.087 1.00 10.62 1802 GLU A N 1
ATOM 588 C CA A GLU A 1 84 ? 2.593 23.198 15.822 0.50 17.11 1802 GLU A CA 1
ATOM 589 C CA B GLU A 1 84 ? 2.561 23.177 15.868 0.50 17.40 1802 GLU A CA 1
ATOM 590 C C . GLU A 1 84 ? 4.022 22.816 16.137 1.00 12.03 1802 GLU A C 1
ATOM 591 O O . GLU A 1 84 ? 4.306 21.694 16.597 1.00 13.15 1802 GLU A O 1
ATOM 602 N N . VAL A 1 85 ? 4.950 23.735 15.834 1.00 12.02 1803 VAL A N 1
ATOM 603 C CA . VAL A 1 85 ? 6.368 23.462 16.022 1.00 15.70 1803 VAL A CA 1
ATOM 604 C C . VAL A 1 85 ? 7.003 24.573 16.816 1.00 14.31 1803 VAL A C 1
ATOM 605 O O . VAL A 1 85 ? 6.498 25.694 16.869 1.00 15.95 1803 VAL A O 1
ATOM 609 N N . GLY A 1 86 ? 8.094 24.234 17.461 1.00 14.92 1804 GLY A N 1
ATOM 610 C CA . GLY A 1 86 ? 8.863 25.165 18.234 1.00 13.07 1804 GLY A CA 1
ATOM 611 C C . GLY A 1 86 ? 10.241 25.287 17.625 1.00 15.60 1804 GLY A C 1
ATOM 612 O O . GLY A 1 86 ? 10.909 24.273 17.397 1.00 15.97 1804 GLY A O 1
ATOM 613 N N . ARG A 1 87 ? 10.655 26.518 17.350 1.00 12.76 1805 ARG A N 1
ATOM 614 C CA . ARG A 1 87 ? 11.996 26.801 16.883 1.00 14.42 1805 ARG A CA 1
ATOM 615 C C . ARG A 1 87 ? 12.887 26.587 18.087 1.00 12.80 1805 ARG A C 1
ATOM 616 O O . ARG A 1 87 ? 12.596 27.089 19.181 1.00 15.22 1805 ARG A O 1
ATOM 624 N N . ILE A 1 88 ? 13.985 25.852 17.904 1.00 13.71 1806 ILE A N 1
ATOM 625 C CA . ILE A 1 88 ? 14.827 25.458 19.031 1.00 13.34 1806 ILE A CA 1
ATOM 626 C C . ILE A 1 88 ? 16.170 26.188 18.925 1.00 12.87 1806 ILE A C 1
ATOM 627 O O . ILE A 1 88 ? 16.947 25.933 18.021 1.00 15.37 1806 ILE A O 1
ATOM 632 N N . SER A 1 89 ? 16.412 27.071 19.881 1.00 12.89 1807 SER A N 1
ATOM 633 C CA A SER A 1 89 ? 17.660 27.800 19.945 0.50 11.14 1807 SER A CA 1
ATOM 634 C CA B SER A 1 89 ? 17.667 27.797 19.940 0.50 12.36 1807 SER A CA 1
ATOM 635 C C . SER A 1 89 ? 18.694 26.984 20.716 1.00 14.21 1807 SER A C 1
ATOM 636 O O . SER A 1 89 ? 18.347 26.044 21.429 1.00 15.38 1807 SER A O 1
ATOM 641 N N 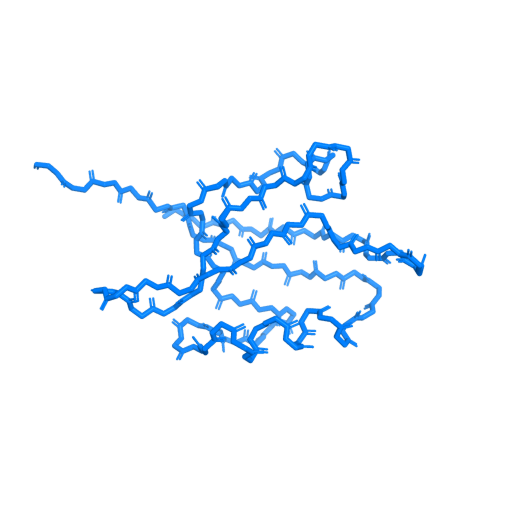. THR A 1 90 ? 19.962 27.341 20.559 1.00 12.53 1808 THR A N 1
ATOM 642 C CA . THR A 1 90 ? 21.074 26.670 21.254 1.00 13.87 1808 THR A CA 1
ATOM 643 C C . THR A 1 90 ? 21.699 27.644 22.270 1.00 13.96 1808 THR A C 1
ATOM 644 O O . THR A 1 90 ? 22.162 28.715 21.897 1.00 14.16 1808 THR A O 1
ATOM 648 N N . TYR A 1 91 ? 21.669 27.262 23.544 1.00 13.26 1809 TYR A N 1
ATOM 649 C CA . TYR A 1 91 ? 22.299 28.039 24.617 1.00 16.37 1809 TYR A CA 1
ATOM 650 C C . TYR A 1 91 ? 23.797 27.836 24.668 1.00 14.67 1809 TYR A C 1
ATOM 651 O O . TYR A 1 91 ? 24.289 26.713 24.561 1.00 18.00 1809 TYR A O 1
ATOM 660 N N . VAL A 1 92 ? 24.526 28.950 24.855 1.00 16.24 1810 VAL A N 1
ATOM 661 C CA . VAL A 1 92 ? 25.992 28.972 24.858 1.00 13.77 1810 VAL A CA 1
ATOM 662 C C . VAL A 1 92 ? 26.453 29.854 26.006 1.00 19.70 1810 VAL A C 1
ATOM 663 O O . VAL A 1 92 ? 25.654 30.534 26.671 1.00 20.77 1810 VAL A O 1
#

Foldseek 3Di:
DKDKAKFFDDPPDAQQWAWAADPPAAAIFTADGHVPGRVVVSPDHDGGKGFQAKPRHGCRRPHRVVVVVVRVPDHTIIMTMIHDDDDDD

Sequence (89 aa):
DTLTIGLQKKKPGKGLGLSIVGKRNDTGVFVSSDIVKGGIADADGRLMQQGDQILMVNGEDVRRNATQEAVAALLKCSLGTVTLEEVGRISSTYV

B-factor: mean 21.68, std 8.11, range [8.54, 53.39]